Protein AF-A0A233HTR8-F1 (afdb_monomer_lite)

Secondary structure (DSSP, 8-state):
----PEEE-HHHHHS-HHHHHHHHHHHHHTT--GGGEEESS--HHHHHHHHHHH-TT----HHHHHHHTTS---HHHHHHHTTTS-HHHHHHHTTS-GGGHHHHTT-SS--HHHHHHHHHHHHHHHHHHHHTTT-HHHHHHHHHS--GGGTT--GGGGTTSHHHHHHHHHHHHHHHTT---

Radius of gyration: 15.77 Å; chains: 1; bounding box: 38×47×34 Å

Structure (mmCIF, N/CA/C/O backbone):
data_AF-A0A233HTR8-F1
#
_entry.id   AF-A0A233HTR8-F1
#
loop_
_atom_site.group_PDB
_atom_site.id
_atom_site.type_symbol
_atom_site.label_atom_id
_atom_site.label_alt_id
_atom_site.label_comp_id
_atom_site.label_asym_id
_atom_site.label_entity_id
_atom_site.label_seq_id
_atom_site.pdbx_PDB_ins_code
_atom_site.Cartn_x
_atom_site.Cartn_y
_atom_site.Cartn_z
_atom_site.occupancy
_atom_site.B_iso_or_equiv
_atom_site.auth_seq_id
_atom_site.auth_comp_id
_atom_site.auth_asym_id
_atom_site.auth_atom_id
_atom_site.pdbx_PDB_model_num
ATOM 1 N N . MET A 1 1 ? 0.086 32.248 5.299 1.00 43.88 1 MET A N 1
ATOM 2 C CA . MET A 1 1 ? -1.120 31.436 5.038 1.00 43.88 1 MET A CA 1
ATOM 3 C C . MET A 1 1 ? -1.317 30.537 6.241 1.00 43.88 1 MET A C 1
ATOM 5 O O . MET A 1 1 ? -0.347 29.919 6.650 1.00 43.88 1 MET A O 1
ATOM 9 N N . GLN A 1 2 ? -2.497 30.528 6.863 1.00 43.41 2 GLN A N 1
ATOM 10 C CA . GLN A 1 2 ? -2.814 29.500 7.858 1.00 43.41 2 GLN A CA 1
ATOM 11 C C . GLN A 1 2 ? -2.915 28.174 7.109 1.00 43.41 2 GLN A C 1
ATOM 13 O O . GLN A 1 2 ? -3.808 28.020 6.278 1.00 43.41 2 GLN A O 1
ATOM 18 N N . THR A 1 3 ? -1.978 27.259 7.344 1.00 56.94 3 THR A N 1
ATOM 19 C CA . THR A 1 3 ? -2.075 25.896 6.824 1.00 56.94 3 THR A CA 1
ATOM 20 C C . THR A 1 3 ? -3.271 25.243 7.506 1.00 56.94 3 THR A C 1
ATOM 22 O O . THR A 1 3 ? -3.271 25.018 8.716 1.00 56.94 3 THR A O 1
ATOM 25 N N . GLN A 1 4 ? -4.360 25.074 6.761 1.00 75.75 4 GLN A N 1
ATOM 26 C CA . GLN A 1 4 ? -5.592 24.503 7.285 1.00 75.75 4 GLN A CA 1
ATOM 27 C C . GLN A 1 4 ? -5.374 23.007 7.494 1.00 75.75 4 GLN A C 1
ATOM 29 O O . GLN A 1 4 ? -5.262 22.282 6.515 1.00 75.75 4 GLN A O 1
ATOM 34 N N . MET A 1 5 ? -5.333 22.540 8.743 1.00 81.50 5 MET A N 1
ATOM 35 C CA . MET A 1 5 ? -5.240 21.105 9.025 1.00 81.50 5 MET A CA 1
ATOM 36 C C . MET A 1 5 ? -6.427 20.362 8.395 1.00 81.50 5 MET A C 1
ATOM 38 O O . MET A 1 5 ? -7.586 20.751 8.587 1.00 81.50 5 MET A O 1
ATOM 42 N N . LEU A 1 6 ? -6.148 19.285 7.663 1.00 83.00 6 LEU A N 1
ATOM 43 C CA . LEU A 1 6 ? -7.160 18.427 7.065 1.00 83.00 6 LEU A CA 1
ATOM 44 C C . LEU A 1 6 ? -7.412 17.230 7.978 1.00 83.00 6 LEU A C 1
ATOM 46 O O . LEU A 1 6 ? -6.548 16.384 8.199 1.00 83.00 6 LEU A O 1
ATOM 50 N N . LYS A 1 7 ? -8.642 17.124 8.479 1.00 84.81 7 LYS A N 1
ATOM 51 C CA . LYS A 1 7 ? -9.074 15.927 9.199 1.00 84.81 7 LYS A CA 1
ATOM 52 C C . LYS A 1 7 ? -9.303 14.774 8.224 1.00 84.81 7 LYS A C 1
ATOM 54 O O . LYS A 1 7 ? -10.070 14.904 7.260 1.00 84.81 7 LYS A O 1
ATOM 59 N N . VAL A 1 8 ? -8.663 13.643 8.499 1.00 79.88 8 VAL A N 1
ATOM 60 C CA . VAL A 1 8 ? -8.820 12.398 7.752 1.00 79.88 8 VAL A CA 1
ATOM 61 C C . VAL A 1 8 ? -9.852 11.513 8.426 1.00 79.88 8 VAL A C 1
ATOM 63 O O . VAL A 1 8 ? -9.626 10.954 9.494 1.00 79.88 8 VAL A O 1
ATOM 66 N N . ASP A 1 9 ? -11.006 11.408 7.770 1.00 78.12 9 ASP A N 1
ATOM 67 C CA . ASP A 1 9 ? -12.161 10.641 8.227 1.00 78.12 9 ASP A CA 1
ATOM 68 C C . ASP A 1 9 ? -12.193 9.264 7.540 1.00 78.12 9 ASP A C 1
ATOM 70 O O . ASP A 1 9 ? -12.372 9.151 6.318 1.00 78.12 9 ASP A O 1
ATOM 74 N N . VAL A 1 10 ? -12.044 8.211 8.352 1.00 71.31 10 VAL A N 1
ATOM 75 C CA . VAL A 1 10 ? -12.082 6.799 7.936 1.00 71.31 10 VAL A CA 1
ATOM 76 C C . VAL A 1 10 ? -13.385 6.466 7.231 1.00 71.31 10 VAL A C 1
ATOM 78 O O . VAL A 1 10 ? -13.384 5.764 6.221 1.00 71.31 10 VAL A O 1
ATOM 81 N N . ASP A 1 11 ? -14.507 6.924 7.780 1.00 77.19 11 ASP A N 1
ATOM 82 C CA . ASP A 1 11 ? -15.832 6.537 7.324 1.00 77.19 11 ASP A CA 1
ATOM 83 C C . ASP A 1 11 ? -16.099 7.168 5.963 1.00 77.19 11 ASP A C 1
ATOM 85 O O . ASP A 1 11 ? -16.636 6.508 5.068 1.00 77.19 11 ASP A O 1
ATOM 89 N N . ARG A 1 12 ? -15.614 8.397 5.747 1.00 77.62 12 ARG A N 1
ATOM 90 C CA . ARG A 1 12 ? -15.612 9.034 4.426 1.00 77.62 12 ARG A CA 1
ATOM 91 C C . ARG A 1 12 ? -14.738 8.273 3.427 1.00 77.62 12 ARG A C 1
ATOM 93 O O . ARG A 1 12 ? -15.202 8.017 2.314 1.00 77.62 12 ARG A O 1
ATOM 100 N N . LEU A 1 13 ? -13.520 7.881 3.810 1.00 73.56 13 LEU A N 1
ATOM 101 C CA . LEU A 1 13 ? -12.619 7.078 2.969 1.00 73.56 13 LEU A CA 1
ATOM 102 C C . LEU A 1 13 ? -13.200 5.694 2.647 1.0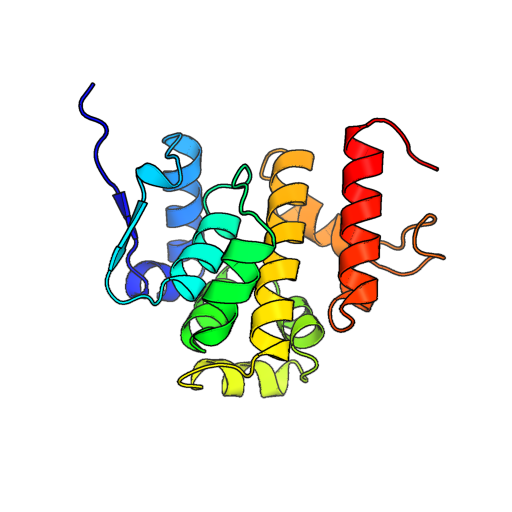0 73.56 13 LEU A C 1
ATOM 104 O O . LEU A 1 13 ? -13.043 5.201 1.534 1.00 73.56 13 LEU A O 1
ATOM 108 N N . CYS A 1 14 ? -13.910 5.072 3.586 1.00 72.94 14 CYS A N 1
ATOM 109 C CA . CYS A 1 14 ? -14.486 3.737 3.438 1.00 72.94 14 CYS A CA 1
ATOM 110 C C . CYS A 1 14 ? -15.848 3.722 2.733 1.00 72.94 14 CYS A C 1
ATOM 112 O O . CYS A 1 14 ? -16.307 2.641 2.351 1.00 72.94 14 CYS A O 1
ATOM 114 N N . LYS A 1 15 ? -16.514 4.878 2.587 1.00 81.38 15 LYS A N 1
ATOM 115 C CA . LYS A 1 15 ? -17.917 4.962 2.151 1.00 81.38 15 LYS A CA 1
ATOM 116 C C . LYS A 1 15 ? -18.153 4.353 0.772 1.00 81.38 15 LYS A C 1
ATOM 118 O O . LYS A 1 15 ? -19.126 3.628 0.583 1.00 81.38 15 LYS A O 1
ATOM 123 N N . SER A 1 16 ? -17.299 4.677 -0.196 1.00 83.25 16 SER A N 1
ATOM 124 C CA . SER A 1 16 ? -17.383 4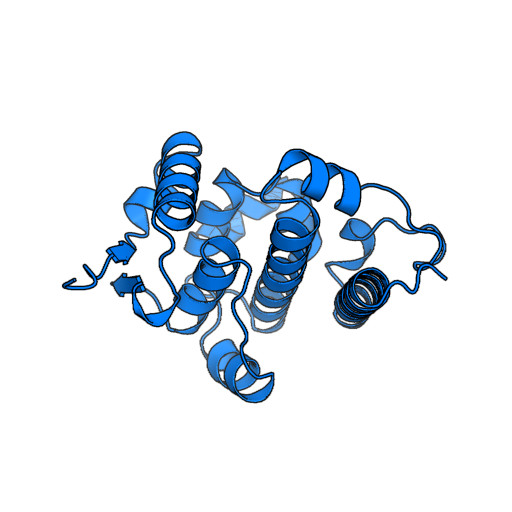.171 -1.570 1.00 83.25 16 SER A CA 1
ATOM 125 C C . SER A 1 16 ? -16.084 4.444 -2.340 1.00 83.25 16 SER A C 1
ATOM 127 O O . SER A 1 16 ? -15.374 5.381 -1.969 1.00 83.25 16 SER A O 1
ATOM 129 N N . PRO A 1 17 ? -15.820 3.735 -3.456 1.00 82.69 17 PRO A N 1
ATOM 130 C CA . PRO A 1 17 ? -14.716 4.049 -4.369 1.00 82.69 17 PRO A CA 1
ATOM 131 C C . PRO A 1 17 ? -14.652 5.518 -4.794 1.00 82.69 17 PRO A C 1
ATOM 133 O O . PRO A 1 17 ? -13.598 6.143 -4.716 1.00 82.69 17 PRO A O 1
ATOM 136 N N . ALA A 1 18 ? -15.794 6.112 -5.153 1.00 83.00 18 ALA A N 1
ATOM 137 C CA . ALA A 1 18 ? -15.859 7.523 -5.528 1.00 83.00 18 ALA A CA 1
ATOM 138 C C . ALA A 1 18 ? -15.455 8.453 -4.371 1.00 83.00 18 ALA A C 1
ATOM 140 O O . ALA A 1 18 ? -14.782 9.458 -4.585 1.00 83.00 18 ALA A O 1
ATOM 141 N N . SER A 1 19 ? -15.836 8.111 -3.135 1.00 82.62 19 SER A N 1
ATOM 142 C CA . SER A 1 19 ? -15.457 8.881 -1.946 1.00 82.62 19 SER A CA 1
ATOM 143 C C . SER A 1 19 ? -13.958 8.793 -1.660 1.00 82.62 19 SER A C 1
ATOM 145 O O . SER A 1 19 ? -13.352 9.821 -1.368 1.00 82.62 19 SER A O 1
ATOM 147 N N . SER A 1 20 ? -13.358 7.606 -1.791 1.00 80.38 20 SER A N 1
ATOM 148 C CA . SER A 1 20 ? -11.918 7.405 -1.590 1.00 80.38 20 SER A CA 1
ATOM 149 C C . SER A 1 20 ? -11.092 8.177 -2.623 1.00 80.38 20 SER A C 1
ATOM 151 O O . SER A 1 20 ? -10.174 8.907 -2.258 1.00 80.38 20 SER A O 1
ATOM 153 N N . LEU A 1 21 ? -11.459 8.081 -3.906 1.00 80.88 21 LEU A N 1
ATOM 154 C CA . LEU A 1 21 ? -10.762 8.770 -4.997 1.00 80.88 21 LEU A CA 1
ATOM 155 C C . LEU A 1 21 ? -10.884 10.295 -4.899 1.00 80.88 21 LEU A C 1
ATOM 157 O O . LEU A 1 21 ? -9.897 11.001 -5.079 1.00 80.88 21 LEU A O 1
ATOM 161 N N . ALA A 1 22 ? -12.071 10.814 -4.567 1.00 80.88 22 ALA A N 1
ATOM 162 C CA . ALA A 1 22 ? -12.258 12.249 -4.355 1.00 80.88 22 ALA A CA 1
ATOM 163 C C . ALA A 1 22 ? -11.409 12.774 -3.187 1.00 80.88 22 ALA A C 1
ATOM 165 O O . ALA A 1 22 ? -10.898 13.890 -3.252 1.00 80.88 22 ALA A O 1
ATOM 166 N N . TYR A 1 23 ? -11.244 11.969 -2.132 1.00 79.50 23 TYR A N 1
ATOM 167 C CA . TYR A 1 23 ? -10.400 12.318 -0.994 1.00 79.50 23 TYR A CA 1
ATOM 168 C C . TYR A 1 23 ? -8.914 12.349 -1.382 1.00 79.50 23 TYR A C 1
ATOM 170 O O . TYR A 1 23 ? -8.234 13.328 -1.094 1.00 79.50 23 TYR A O 1
ATOM 178 N N . LEU A 1 24 ? -8.430 11.329 -2.102 1.00 78.44 24 LEU A N 1
ATOM 179 C CA . LEU A 1 24 ? -7.061 11.303 -2.632 1.00 78.44 24 LEU A CA 1
ATOM 180 C C . LEU A 1 24 ? -6.771 12.510 -3.527 1.00 78.44 24 LEU A C 1
ATOM 182 O O . LEU A 1 24 ? -5.739 13.159 -3.378 1.00 78.44 24 LEU A O 1
ATOM 186 N N . LYS A 1 25 ? -7.706 12.832 -4.427 1.00 81.50 25 LYS A N 1
ATOM 187 C CA . LYS A 1 25 ? -7.594 13.980 -5.327 1.00 81.50 25 LYS A CA 1
ATOM 188 C C . LYS A 1 25 ? -7.489 15.295 -4.552 1.00 81.50 25 LYS A C 1
ATOM 190 O O . LYS A 1 25 ? -6.579 16.071 -4.813 1.00 81.50 25 LYS A O 1
ATOM 195 N N . LEU A 1 26 ? -8.367 15.503 -3.565 1.00 81.94 26 LEU A N 1
ATOM 196 C CA . LEU A 1 26 ? -8.332 16.685 -2.700 1.00 81.94 26 LEU A CA 1
ATOM 197 C C . LEU A 1 26 ? -6.971 16.841 -2.019 1.00 81.94 26 LEU A C 1
ATOM 199 O O . LEU A 1 26 ? -6.422 17.940 -2.008 1.00 81.94 26 LEU A O 1
ATOM 203 N N . VAL A 1 27 ? -6.438 15.753 -1.454 1.00 78.62 27 VAL A N 1
ATOM 204 C CA . VAL A 1 27 ? -5.167 15.801 -0.727 1.00 78.62 27 VAL A CA 1
ATOM 205 C C . VAL A 1 27 ? -4.014 16.201 -1.645 1.00 78.62 27 VAL A C 1
ATOM 207 O O . VAL A 1 27 ? -3.242 17.098 -1.310 1.00 78.62 27 VAL A O 1
ATOM 210 N N . ARG A 1 28 ? -3.946 15.589 -2.830 1.00 75.75 28 ARG A N 1
ATOM 211 C CA . ARG A 1 28 ? -2.862 15.802 -3.796 1.00 75.75 28 ARG A CA 1
ATOM 212 C C . ARG A 1 28 ? -2.908 17.174 -4.462 1.00 75.75 28 ARG A C 1
ATOM 214 O O . ARG A 1 28 ? -1.876 17.826 -4.574 1.00 75.75 28 ARG A O 1
ATOM 221 N N . GLU A 1 29 ? -4.091 17.647 -4.855 1.00 80.06 29 GLU A N 1
ATOM 222 C CA . GLU A 1 29 ? -4.252 18.976 -5.470 1.00 80.06 29 GLU A CA 1
ATOM 223 C C . GLU A 1 29 ? -3.961 20.115 -4.485 1.00 80.06 29 GLU A C 1
ATOM 225 O O . GLU A 1 29 ? -3.512 21.185 -4.890 1.00 80.06 29 GLU A O 1
ATOM 230 N N . SER A 1 30 ? -4.186 19.880 -3.189 1.00 78.00 30 SER A N 1
ATOM 231 C CA . SER A 1 30 ? -4.001 20.890 -2.140 1.00 78.00 30 SER A CA 1
ATOM 232 C C . SER A 1 30 ? -2.584 20.923 -1.554 1.00 78.00 30 SER A C 1
ATOM 234 O O . SER A 1 30 ? -2.339 21.712 -0.647 1.00 78.00 30 SER A O 1
ATOM 236 N N . GLN A 1 31 ? -1.662 20.084 -2.050 1.00 73.62 31 GLN A N 1
ATOM 237 C CA . GLN A 1 31 ? -0.267 19.988 -1.587 1.00 73.62 31 GLN A CA 1
ATOM 238 C C . GLN A 1 31 ? -0.111 19.800 -0.066 1.00 73.62 31 GLN A C 1
ATOM 240 O O . GLN A 1 31 ? 0.854 20.287 0.523 1.00 73.62 31 GLN A O 1
ATOM 245 N N . TYR A 1 32 ? -1.048 19.094 0.575 1.00 79.50 32 TYR A N 1
ATOM 246 C CA . TYR A 1 32 ? -0.925 18.766 1.995 1.00 79.50 32 TYR A CA 1
ATOM 247 C C . TYR A 1 32 ? 0.291 17.872 2.248 1.00 79.50 32 TYR A C 1
ATOM 249 O O . TYR A 1 32 ? 0.549 16.930 1.493 1.00 79.50 32 TYR A O 1
ATOM 257 N N . THR A 1 33 ? 1.005 18.139 3.338 1.00 81.19 33 THR A N 1
ATOM 258 C CA . THR A 1 33 ? 2.045 17.246 3.861 1.00 81.19 33 THR A CA 1
ATOM 259 C C . THR A 1 33 ? 1.475 16.339 4.952 1.00 81.19 33 THR A C 1
ATOM 261 O O . THR A 1 33 ? 0.349 16.517 5.415 1.00 81.19 33 THR A O 1
ATOM 264 N N . ASP A 1 34 ? 2.254 15.356 5.400 1.00 78.12 34 ASP A N 1
ATOM 265 C CA . ASP A 1 34 ? 1.881 14.470 6.507 1.00 78.12 34 ASP A CA 1
ATOM 266 C C . ASP A 1 34 ? 1.588 15.236 7.809 1.00 78.12 34 ASP A C 1
ATOM 268 O O . ASP A 1 34 ? 0.684 14.857 8.550 1.00 78.12 34 ASP A O 1
ATOM 272 N N . SER A 1 35 ? 2.276 16.359 8.052 1.00 82.44 35 SER A N 1
ATOM 273 C CA . SER A 1 35 ? 2.021 17.233 9.206 1.00 82.44 35 SER A CA 1
ATOM 274 C C . SER A 1 35 ? 0.674 17.959 9.160 1.00 82.44 35 SER A C 1
ATOM 276 O O . SER A 1 35 ? 0.203 18.437 10.192 1.00 82.44 35 SER A O 1
ATOM 278 N N . ASP A 1 36 ? 0.055 18.051 7.983 1.00 83.62 36 ASP A N 1
ATOM 279 C CA . ASP A 1 36 ? -1.228 18.728 7.805 1.00 83.62 36 ASP A CA 1
ATOM 280 C C . ASP A 1 36 ? -2.421 17.785 8.011 1.00 83.62 36 ASP A C 1
ATOM 282 O O . ASP A 1 36 ? -3.564 18.245 8.109 1.00 83.62 36 ASP A O 1
ATOM 286 N N . LEU A 1 37 ? -2.173 16.473 8.077 1.00 85.00 37 LEU A N 1
ATOM 287 C CA . LEU A 1 37 ? -3.197 15.439 8.168 1.00 85.00 37 LEU A CA 1
ATOM 288 C C . LEU A 1 37 ? -3.437 15.022 9.621 1.00 85.00 37 LEU A C 1
ATOM 290 O O . LEU A 1 37 ? -2.548 14.532 10.314 1.00 85.00 37 LEU A O 1
ATOM 294 N N . VAL A 1 38 ? -4.682 15.165 10.078 1.00 86.25 38 VAL A N 1
ATOM 295 C CA . VAL A 1 38 ? -5.105 14.742 11.420 1.00 86.25 38 VAL A CA 1
ATOM 296 C C . VAL A 1 38 ? -6.004 13.523 11.307 1.00 86.25 38 VAL A C 1
ATOM 298 O O . VAL A 1 38 ? -7.148 13.622 10.865 1.00 86.25 38 VAL A O 1
ATOM 301 N N . PHE A 1 39 ? -5.489 12.375 11.730 1.00 84.06 39 PHE A N 1
ATOM 302 C CA . PHE A 1 39 ? -6.199 11.101 11.722 1.00 84.06 39 PHE A CA 1
ATOM 303 C C . PHE A 1 39 ? -6.940 10.907 13.050 1.00 84.06 39 PHE A C 1
ATOM 305 O O . PHE A 1 39 ? -6.327 10.645 14.081 1.00 84.06 39 PHE A O 1
ATOM 312 N N . GLU A 1 40 ? -8.268 11.038 13.042 1.00 80.44 40 GLU A N 1
ATOM 313 C CA . GLU A 1 40 ? -9.101 10.796 14.228 1.00 80.44 40 GLU A CA 1
ATOM 314 C C . GLU A 1 40 ? -9.673 9.371 14.202 1.00 80.44 40 GLU A C 1
ATOM 316 O O . GLU A 1 40 ? -10.198 8.915 13.187 1.00 80.44 40 GLU A O 1
ATOM 321 N N . GLY A 1 41 ? -9.588 8.656 15.329 1.00 79.25 41 GLY A N 1
ATOM 322 C CA . GLY A 1 41 ? -10.118 7.289 15.451 1.00 79.25 41 GLY A CA 1
ATOM 323 C C . GLY A 1 41 ? -9.246 6.197 14.818 1.00 79.25 41 GLY A C 1
ATOM 324 O O . GLY A 1 41 ? -9.706 5.064 14.670 1.00 79.25 41 GLY A O 1
ATOM 325 N N . PHE A 1 42 ? -8.004 6.531 14.475 1.00 81.50 42 PHE A N 1
ATOM 326 C CA . PHE A 1 42 ? -6.996 5.621 13.945 1.00 81.50 42 PHE A CA 1
ATOM 327 C C . PHE A 1 42 ? -5.914 5.329 14.979 1.00 81.50 42 PHE A C 1
ATOM 329 O O . PHE A 1 42 ? -5.619 6.159 15.837 1.00 81.50 42 PHE A O 1
ATOM 336 N N . THR A 1 43 ? -5.311 4.149 14.872 1.00 90.06 43 THR A N 1
ATOM 337 C CA . THR A 1 43 ? -4.008 3.898 15.490 1.00 90.06 43 THR A CA 1
ATOM 338 C C . THR A 1 43 ? -2.907 4.591 14.680 1.00 90.06 43 THR A C 1
ATOM 340 O O . THR A 1 43 ? -3.110 4.953 13.518 1.00 90.06 43 THR A O 1
ATOM 343 N N . ASP A 1 44 ? -1.718 4.750 15.253 1.00 91.00 44 ASP A N 1
ATOM 344 C CA . ASP A 1 44 ? -0.611 5.405 14.544 1.00 91.00 44 ASP A CA 1
ATOM 345 C C . ASP A 1 44 ? -0.168 4.605 13.304 1.00 91.00 44 ASP A C 1
ATOM 347 O O . ASP A 1 44 ? 0.242 5.178 12.293 1.00 91.00 44 ASP A O 1
ATOM 351 N N . ILE A 1 45 ? -0.285 3.270 13.345 1.00 92.88 45 ILE A N 1
ATOM 352 C CA . ILE A 1 45 ? 0.024 2.405 12.197 1.00 92.88 45 ILE A CA 1
ATOM 353 C C . ILE A 1 45 ? -1.028 2.524 11.090 1.00 92.88 45 ILE A C 1
ATOM 355 O O . ILE A 1 45 ? -0.683 2.516 9.907 1.00 92.88 45 ILE A O 1
ATOM 359 N N . ASP A 1 46 ? -2.298 2.706 11.455 1.00 91.81 46 ASP A N 1
ATOM 360 C CA . ASP A 1 46 ? -3.362 2.980 10.490 1.00 91.81 46 ASP A CA 1
ATOM 361 C C . ASP A 1 46 ? -3.143 4.335 9.797 1.00 91.81 46 ASP A C 1
ATOM 363 O O . ASP A 1 46 ? -3.291 4.447 8.576 1.00 91.81 46 ASP A O 1
ATOM 367 N N . ALA A 1 47 ? -2.750 5.355 10.569 1.00 90.19 47 ALA A N 1
ATOM 368 C CA . ALA A 1 47 ? -2.406 6.674 10.048 1.00 90.19 47 ALA A CA 1
ATOM 369 C C . ALA A 1 47 ? -1.203 6.598 9.097 1.00 90.19 47 ALA A C 1
ATOM 371 O O . ALA A 1 47 ? -1.250 7.161 8.004 1.00 90.19 47 ALA A O 1
ATOM 372 N N . LEU A 1 48 ? -0.155 5.844 9.456 1.00 91.44 48 LEU A N 1
ATOM 373 C CA . LEU A 1 48 ? 0.988 5.592 8.574 1.00 91.44 48 LEU A CA 1
ATOM 374 C C . LEU A 1 48 ? 0.556 4.966 7.238 1.00 91.44 48 LEU A C 1
ATOM 376 O O . LEU A 1 48 ? 0.950 5.450 6.177 1.00 91.44 48 LEU A O 1
ATOM 380 N N . ALA A 1 49 ? -0.269 3.917 7.275 1.00 91.19 49 ALA A N 1
ATOM 381 C CA . ALA A 1 49 ? -0.752 3.254 6.065 1.00 91.19 49 ALA A CA 1
ATOM 382 C C . ALA A 1 49 ? -1.490 4.230 5.134 1.00 91.19 49 ALA A C 1
ATOM 384 O O . ALA A 1 49 ? -1.233 4.266 3.929 1.00 91.19 49 ALA A O 1
ATOM 385 N N . PHE A 1 50 ? -2.368 5.074 5.679 1.00 87.56 50 PHE A N 1
ATOM 386 C CA . PHE A 1 50 ? -3.034 6.089 4.869 1.00 87.56 50 PHE A CA 1
ATOM 387 C C . PHE A 1 50 ? -2.110 7.212 4.417 1.00 87.56 50 PHE A C 1
ATOM 389 O O . PHE A 1 50 ? -2.279 7.688 3.298 1.00 87.56 50 PHE A O 1
ATOM 396 N N . ASN A 1 51 ? -1.125 7.613 5.216 1.00 88.81 51 ASN A N 1
ATOM 397 C CA . ASN A 1 51 ? -0.152 8.614 4.795 1.00 88.81 51 ASN A CA 1
ATOM 398 C C . ASN A 1 51 ? 0.613 8.162 3.548 1.00 88.81 51 ASN A C 1
ATOM 400 O O . ASN A 1 51 ? 0.745 8.956 2.626 1.00 88.81 51 ASN A O 1
ATOM 404 N N . TYR A 1 52 ? 1.009 6.889 3.438 1.00 89.69 52 TYR A N 1
ATOM 405 C CA . TYR A 1 52 ? 1.596 6.370 2.192 1.00 89.69 52 TYR A CA 1
ATOM 406 C C . TYR A 1 52 ? 0.650 6.479 0.986 1.00 89.69 52 TYR A C 1
ATOM 408 O O . TYR A 1 52 ? 1.079 6.730 -0.136 1.00 89.69 52 TYR A O 1
ATOM 416 N N . MET A 1 53 ? -0.655 6.302 1.198 1.00 85.12 53 MET A N 1
ATOM 417 C CA . MET A 1 53 ? -1.655 6.416 0.132 1.00 85.12 53 MET A CA 1
ATOM 418 C C . MET A 1 53 ? -1.892 7.882 -0.283 1.00 85.12 53 MET A C 1
ATOM 420 O O . MET A 1 53 ? -2.084 8.177 -1.468 1.00 85.12 53 MET A O 1
ATOM 424 N N . LEU A 1 54 ? -1.907 8.785 0.699 1.00 83.88 54 LEU A N 1
ATOM 425 C CA . LEU A 1 54 ? -2.299 10.186 0.562 1.00 83.88 54 LEU A CA 1
ATOM 426 C C . LEU A 1 54 ? -1.136 11.099 0.162 1.00 83.88 54 LEU A C 1
ATOM 428 O O . LEU A 1 54 ? -1.339 12.007 -0.641 1.00 83.88 54 LEU A O 1
ATOM 432 N N . VAL A 1 55 ? 0.060 10.834 0.687 1.00 84.19 55 VAL A N 1
ATOM 433 C CA . VAL A 1 55 ? 1.273 11.644 0.528 1.00 84.19 55 VAL A CA 1
ATOM 434 C C . VAL A 1 55 ? 2.387 10.753 -0.040 1.00 84.19 55 VAL A C 1
ATOM 436 O O . VAL A 1 55 ? 3.181 10.190 0.717 1.00 84.19 55 VAL A O 1
ATOM 439 N N . PRO A 1 56 ? 2.484 10.620 -1.379 1.00 78.88 56 PRO A N 1
ATOM 440 C CA . PRO A 1 56 ? 3.425 9.701 -2.019 1.00 78.88 56 PRO A CA 1
ATOM 441 C C . PRO A 1 56 ? 4.920 9.957 -1.720 1.00 78.88 56 PRO A C 1
ATOM 443 O O . PRO A 1 56 ? 5.774 9.109 -1.980 1.00 78.88 56 PRO A O 1
ATOM 446 N N . THR A 1 57 ? 5.246 11.124 -1.158 1.00 77.44 57 THR A N 1
ATOM 447 C CA . THR A 1 57 ? 6.597 11.547 -0.758 1.00 77.44 57 THR A CA 1
ATOM 448 C C . THR A 1 57 ? 6.935 11.248 0.704 1.00 77.44 57 THR A C 1
ATOM 450 O O . THR A 1 57 ? 8.001 11.654 1.170 1.00 77.44 57 THR A O 1
ATOM 453 N N . LEU A 1 58 ? 6.057 10.566 1.448 1.00 83.19 58 LEU A N 1
ATOM 454 C CA . LEU A 1 58 ? 6.287 10.241 2.854 1.00 83.19 58 LEU A CA 1
ATOM 455 C C . LEU A 1 58 ? 7.596 9.455 3.037 1.00 83.19 58 LEU A C 1
ATOM 457 O O . LEU A 1 58 ? 7.909 8.523 2.290 1.00 83.19 58 LEU A O 1
ATOM 461 N N . ARG A 1 59 ? 8.364 9.819 4.067 1.00 84.50 59 ARG A N 1
ATOM 462 C CA . ARG A 1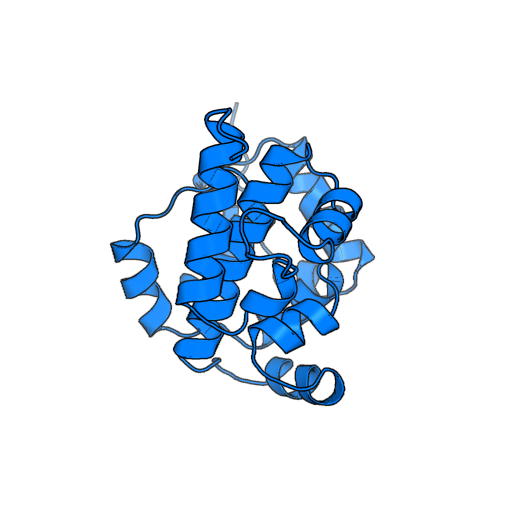 59 ? 9.573 9.103 4.484 1.00 84.50 59 ARG A CA 1
ATOM 463 C C . ARG A 1 59 ? 9.488 8.801 5.970 1.00 84.50 59 ARG A C 1
ATOM 465 O O . ARG A 1 59 ? 9.465 9.710 6.791 1.00 84.50 59 ARG A O 1
ATOM 472 N N . VAL A 1 60 ? 9.477 7.517 6.306 1.00 87.50 60 VAL A N 1
ATOM 473 C CA . VAL A 1 60 ? 9.474 7.034 7.690 1.00 87.50 60 VAL A CA 1
ATOM 474 C C . VAL A 1 60 ? 10.667 6.112 7.883 1.00 87.50 60 VAL A C 1
ATOM 476 O O . VAL A 1 60 ? 10.997 5.317 7.005 1.00 87.50 60 VAL A O 1
ATOM 479 N N . SER A 1 61 ? 11.358 6.249 9.015 1.00 90.19 61 SER A N 1
ATOM 480 C CA . SER A 1 61 ? 12.497 5.389 9.329 1.00 90.19 61 SER A CA 1
ATOM 481 C C . SER A 1 61 ? 12.032 3.960 9.606 1.00 90.19 61 SER A C 1
ATOM 483 O O . SER A 1 61 ? 10.981 3.745 10.211 1.00 90.19 61 SER A O 1
ATOM 485 N N . SER A 1 62 ? 12.850 2.969 9.247 1.00 89.12 62 SER A N 1
ATOM 486 C CA . SER A 1 62 ? 12.541 1.559 9.520 1.00 89.12 62 SER A CA 1
ATOM 487 C C . SER A 1 62 ? 12.315 1.284 11.011 1.00 89.12 62 SER A C 1
ATOM 489 O O . SER A 1 62 ? 11.480 0.453 11.356 1.00 89.12 62 SER A O 1
ATOM 491 N N . LEU A 1 63 ? 13.010 2.007 11.902 1.00 92.06 63 LEU A N 1
ATOM 492 C CA . LEU A 1 63 ? 12.807 1.902 13.349 1.00 92.06 63 LEU A CA 1
ATOM 493 C C . LEU A 1 63 ? 11.406 2.373 13.758 1.00 92.06 63 LEU A C 1
ATOM 495 O O . LEU A 1 63 ? 10.723 1.659 14.487 1.00 92.06 63 LEU A O 1
ATOM 499 N N . ASN A 1 64 ? 10.961 3.536 13.272 1.00 92.56 64 ASN A N 1
ATOM 500 C CA . ASN A 1 64 ? 9.618 4.031 13.576 1.00 92.56 64 ASN A CA 1
ATOM 501 C C . ASN A 1 64 ? 8.556 3.080 13.025 1.00 92.56 64 ASN A C 1
ATOM 503 O O . ASN A 1 64 ? 7.644 2.709 13.758 1.00 92.56 64 ASN A O 1
ATOM 507 N N . THR A 1 65 ? 8.711 2.609 11.785 1.00 91.75 65 THR A N 1
ATOM 508 C CA . THR A 1 65 ? 7.803 1.612 11.204 1.00 91.75 65 THR A CA 1
ATOM 509 C C . THR A 1 65 ? 7.731 0.350 12.069 1.00 91.75 65 THR A C 1
ATOM 511 O O . THR A 1 65 ? 6.637 -0.105 12.395 1.00 91.75 65 THR A O 1
ATOM 514 N N . ALA A 1 66 ? 8.873 -0.178 12.524 1.00 92.75 66 ALA A N 1
ATOM 515 C CA . ALA A 1 66 ? 8.922 -1.355 13.392 1.00 92.75 66 ALA A CA 1
ATOM 516 C C . ALA A 1 66 ? 8.221 -1.136 14.746 1.00 92.75 66 ALA A C 1
ATOM 518 O O . ALA A 1 66 ? 7.522 -2.029 15.227 1.00 92.75 66 ALA A O 1
ATOM 519 N N . LEU A 1 67 ? 8.369 0.049 15.352 1.00 94.56 67 LEU A N 1
ATOM 520 C CA . LEU A 1 67 ? 7.671 0.405 16.591 1.00 94.56 67 LEU A CA 1
ATOM 521 C C . LEU A 1 67 ? 6.152 0.472 16.382 1.00 94.56 67 LEU A C 1
ATOM 523 O O . LEU A 1 67 ? 5.399 -0.049 17.204 1.00 94.56 67 LEU A O 1
ATOM 527 N N . LEU A 1 68 ? 5.695 1.050 15.270 1.00 94.25 68 LEU A N 1
ATOM 528 C CA . LEU A 1 68 ? 4.270 1.163 14.953 1.00 94.25 68 LEU A CA 1
ATOM 529 C C . LEU A 1 68 ? 3.624 -0.188 14.618 1.00 94.25 68 LEU A C 1
ATOM 531 O O . LEU A 1 68 ? 2.496 -0.450 15.032 1.00 94.25 68 LEU A O 1
ATOM 535 N N . LEU A 1 69 ? 4.348 -1.095 13.954 1.00 93.50 69 LEU A N 1
ATOM 536 C CA . LEU A 1 69 ? 3.868 -2.447 13.632 1.00 93.50 69 LEU A CA 1
ATOM 537 C C . LEU A 1 69 ? 3.534 -3.301 14.867 1.00 93.50 69 LEU A C 1
ATOM 539 O O . LEU A 1 69 ? 2.860 -4.324 14.742 1.00 93.50 69 LEU A O 1
ATOM 543 N N . THR A 1 70 ? 3.943 -2.883 16.069 1.00 92.38 70 THR A N 1
ATOM 544 C CA . THR A 1 70 ? 3.506 -3.521 17.320 1.00 92.38 70 THR A CA 1
ATOM 545 C C . THR A 1 70 ? 2.003 -3.373 17.586 1.00 92.38 70 THR A C 1
ATOM 547 O O . THR A 1 70 ? 1.460 -4.198 18.319 1.00 92.38 70 THR A O 1
ATOM 550 N N . GLN A 1 71 ? 1.341 -2.381 16.975 1.00 92.19 71 GLN A N 1
ATOM 551 C CA . GLN A 1 71 ? -0.086 -2.083 17.149 1.00 92.19 71 GLN A CA 1
ATOM 552 C C . GLN A 1 71 ? -0.993 -2.946 16.247 1.00 92.19 71 GLN A C 1
ATOM 554 O O . GLN A 1 71 ? -2.132 -3.207 16.617 1.00 92.19 71 GLN A O 1
ATOM 559 N N . GLY A 1 72 ? -0.481 -3.423 15.102 1.00 94.44 72 GLY A N 1
ATOM 560 C CA . GLY A 1 72 ? -1.251 -4.152 14.083 1.00 94.44 72 GLY A CA 1
ATOM 561 C C . GLY A 1 72 ? -2.258 -3.269 13.327 1.00 94.44 72 GLY A C 1
ATOM 562 O O . GLY A 1 72 ? -2.907 -2.404 13.905 1.00 94.44 72 GLY A O 1
ATOM 563 N N . LEU A 1 73 ? -2.408 -3.469 12.014 1.00 95.06 73 LEU A N 1
ATOM 564 C CA . LEU A 1 73 ? -3.353 -2.683 11.207 1.00 95.06 73 LEU A CA 1
ATOM 565 C C . LEU A 1 73 ? -4.799 -3.088 11.474 1.00 95.06 73 LEU A C 1
ATOM 567 O O . LEU A 1 73 ? -5.123 -4.276 11.490 1.00 95.06 73 LEU A O 1
ATOM 571 N N . ASN A 1 74 ? -5.709 -2.124 11.568 1.00 93.94 74 ASN A N 1
ATOM 572 C CA . ASN A 1 74 ? -7.130 -2.424 11.667 1.00 93.94 74 ASN A CA 1
ATOM 573 C C . ASN A 1 74 ? -7.665 -3.021 10.350 1.00 93.94 74 ASN A C 1
ATOM 575 O O . ASN A 1 74 ? -7.381 -2.534 9.253 1.00 93.94 74 ASN A O 1
ATOM 579 N N . GLY A 1 75 ? -8.529 -4.037 10.427 1.00 93.19 75 GLY A N 1
ATOM 580 C CA . GLY A 1 75 ? -9.146 -4.639 9.242 1.00 93.19 75 GLY A CA 1
ATOM 581 C C . GLY A 1 75 ? -9.928 -3.644 8.373 1.00 93.19 75 GLY A C 1
ATOM 582 O O . GLY A 1 75 ? -9.971 -3.778 7.145 1.00 93.19 75 GLY A O 1
ATOM 583 N N . LYS A 1 76 ? -10.497 -2.592 8.978 1.00 89.44 76 LYS A N 1
ATOM 584 C CA . LYS A 1 76 ? -11.188 -1.510 8.258 1.00 89.44 76 LYS A CA 1
ATOM 585 C C . LYS A 1 76 ? -10.272 -0.785 7.267 1.00 89.44 76 LYS A C 1
ATOM 587 O O . LYS A 1 76 ? -10.770 -0.341 6.234 1.00 89.44 76 LYS A O 1
ATOM 592 N N . ILE A 1 77 ? -8.960 -0.730 7.518 1.00 90.44 77 ILE A N 1
ATOM 593 C CA . ILE A 1 77 ? -7.983 -0.169 6.575 1.00 90.44 77 ILE A CA 1
ATOM 594 C C . ILE A 1 77 ? -8.004 -0.955 5.275 1.00 90.44 77 ILE A C 1
ATOM 596 O O . ILE A 1 77 ? -8.149 -0.375 4.207 1.00 90.44 77 ILE A O 1
ATOM 600 N N . ILE A 1 78 ? -7.982 -2.285 5.345 1.00 93.31 78 ILE A N 1
ATOM 601 C CA . ILE A 1 78 ? -7.997 -3.135 4.147 1.00 93.31 78 ILE A CA 1
ATOM 602 C C . ILE A 1 78 ? -9.284 -2.929 3.342 1.00 93.31 78 ILE A C 1
ATOM 604 O O . ILE A 1 78 ? -9.262 -2.932 2.110 1.00 93.31 78 ILE A O 1
ATOM 608 N N . LYS A 1 79 ? -10.409 -2.682 4.025 1.00 91.19 79 LYS A N 1
ATOM 609 C CA . LYS A 1 79 ? -11.664 -2.310 3.363 1.00 91.19 79 LYS A CA 1
ATOM 610 C C . LYS A 1 79 ? -11.522 -0.984 2.612 1.00 91.19 79 LYS A C 1
ATOM 612 O O . LYS A 1 79 ? -11.908 -0.922 1.447 1.00 91.19 79 LYS A O 1
ATOM 617 N N . ALA A 1 80 ? -10.958 0.042 3.246 1.00 88.62 80 ALA A N 1
ATOM 618 C CA . ALA A 1 80 ? -10.716 1.335 2.610 1.00 88.62 80 ALA A CA 1
ATOM 619 C C . ALA A 1 80 ? -9.777 1.212 1.405 1.00 88.62 80 ALA A C 1
ATOM 621 O O . ALA A 1 80 ? -10.090 1.703 0.327 1.00 88.62 80 ALA A O 1
ATOM 622 N N . LEU A 1 81 ? -8.663 0.495 1.561 1.00 91.31 81 LEU A N 1
ATOM 623 C CA . LEU A 1 81 ? -7.698 0.261 0.491 1.00 91.31 81 LEU A CA 1
ATOM 624 C C . LEU A 1 81 ? -8.343 -0.459 -0.694 1.00 91.31 81 LEU A C 1
ATOM 626 O O . LEU A 1 81 ? -8.050 -0.125 -1.834 1.00 91.31 81 LEU A O 1
ATOM 630 N N . SER A 1 82 ? -9.280 -1.382 -0.452 1.00 92.75 82 SER A N 1
ATOM 631 C CA . SER A 1 82 ? -9.976 -2.118 -1.519 1.00 92.75 82 SER A CA 1
ATOM 632 C C . SER A 1 82 ? -10.888 -1.265 -2.408 1.00 92.75 82 SER A C 1
ATOM 634 O O . SER A 1 82 ? -11.367 -1.747 -3.436 1.00 92.75 82 SER A O 1
ATOM 636 N N . ASN A 1 83 ? -11.138 -0.011 -2.021 1.00 89.19 83 ASN A N 1
ATOM 637 C CA . ASN A 1 83 ? -11.834 0.966 -2.851 1.00 89.19 83 ASN A CA 1
ATOM 638 C C . ASN A 1 83 ? -10.911 1.623 -3.896 1.00 89.19 83 ASN A C 1
ATOM 640 O O . ASN A 1 83 ? -11.413 2.233 -4.837 1.00 89.19 83 ASN A O 1
ATOM 644 N N . ILE A 1 84 ? -9.588 1.525 -3.720 1.00 87.44 84 ILE A N 1
ATOM 645 C CA . ILE A 1 84 ? -8.565 2.196 -4.540 1.00 87.44 84 ILE A CA 1
ATOM 646 C C . ILE A 1 84 ? -7.677 1.158 -5.241 1.00 87.44 84 ILE A C 1
ATOM 648 O O . ILE A 1 84 ? -7.447 1.227 -6.448 1.00 87.44 84 ILE A O 1
ATOM 652 N N . ILE A 1 85 ? -7.203 0.175 -4.479 1.00 92.38 85 ILE A N 1
ATOM 653 C CA . ILE A 1 85 ? -6.303 -0.889 -4.917 1.00 92.38 85 ILE A CA 1
ATOM 654 C C . ILE A 1 85 ? -7.131 -2.124 -5.309 1.00 92.38 85 ILE A C 1
ATOM 656 O O . ILE A 1 85 ? -8.061 -2.496 -4.582 1.00 92.38 85 ILE A O 1
ATOM 660 N N . PRO A 1 86 ? -6.794 -2.804 -6.424 1.00 93.94 86 PRO A N 1
ATOM 661 C CA . PRO A 1 86 ? -7.454 -4.043 -6.818 1.00 93.94 86 PRO A CA 1
ATOM 662 C C . PRO A 1 86 ? -7.435 -5.107 -5.709 1.00 93.94 86 PRO A C 1
ATOM 664 O O . PRO A 1 86 ? -6.426 -5.345 -5.041 1.00 93.94 86 PRO A O 1
ATOM 667 N N . LYS A 1 87 ? -8.579 -5.767 -5.500 1.00 95.25 87 LYS A N 1
ATOM 668 C CA . LYS A 1 87 ? -8.768 -6.734 -4.403 1.00 95.25 87 LYS A CA 1
ATOM 669 C C . LYS A 1 87 ? -7.841 -7.940 -4.502 1.00 95.25 87 LYS A C 1
ATOM 671 O O . LYS A 1 87 ? -7.438 -8.478 -3.481 1.00 95.25 87 LYS A O 1
ATOM 676 N N . ASP A 1 88 ? -7.548 -8.393 -5.711 1.00 94.69 88 ASP A N 1
ATOM 677 C CA . ASP A 1 88 ? -6.599 -9.473 -5.979 1.00 94.69 88 ASP A CA 1
ATOM 678 C C . ASP A 1 88 ? -5.179 -9.120 -5.519 1.00 94.69 88 ASP A C 1
ATOM 680 O O . ASP A 1 88 ? -4.543 -9.960 -4.889 1.00 94.69 88 ASP A O 1
ATOM 684 N N . MET A 1 89 ? -4.720 -7.878 -5.723 1.00 96.38 89 MET A N 1
ATOM 685 C CA . MET A 1 89 ? -3.414 -7.424 -5.226 1.00 96.38 89 MET A CA 1
ATOM 686 C C . MET A 1 89 ? -3.369 -7.441 -3.697 1.00 96.38 89 MET A C 1
ATOM 688 O O . MET A 1 89 ? -2.464 -8.029 -3.118 1.00 96.38 89 MET A O 1
ATOM 692 N N . LEU A 1 90 ? -4.387 -6.878 -3.033 1.00 97.00 90 LEU A N 1
ATOM 693 C CA . LEU A 1 90 ? -4.474 -6.895 -1.566 1.00 97.00 90 LEU A CA 1
ATOM 694 C C . LEU A 1 90 ? -4.554 -8.319 -1.010 1.00 97.00 90 LEU A C 1
ATOM 696 O O . L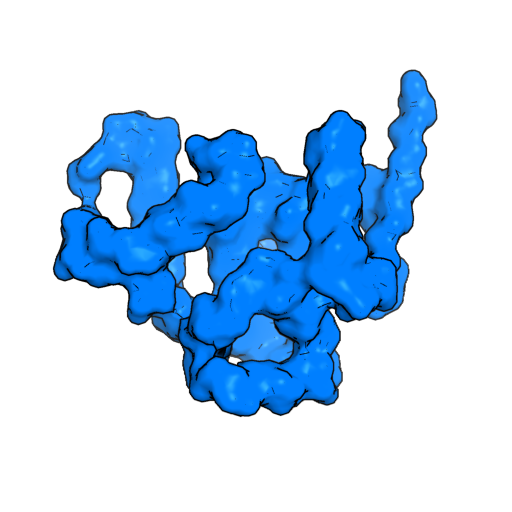EU A 1 90 ? -3.922 -8.628 -0.003 1.00 97.00 90 LEU A O 1
ATOM 700 N N . ALA A 1 91 ? -5.330 -9.190 -1.657 1.00 97.06 91 ALA A N 1
ATOM 701 C CA . ALA A 1 91 ? -5.437 -10.589 -1.268 1.00 97.06 91 ALA A CA 1
ATOM 702 C C . ALA A 1 91 ? -4.088 -11.304 -1.396 1.00 97.06 91 ALA A C 1
ATOM 704 O O . ALA A 1 91 ? -3.698 -12.027 -0.481 1.00 97.06 91 ALA A O 1
ATOM 705 N N . LYS A 1 92 ? -3.354 -11.039 -2.483 1.00 96.62 92 LYS A N 1
ATOM 706 C CA . LYS A 1 92 ? -2.023 -11.594 -2.713 1.00 96.62 92 LYS A CA 1
ATOM 707 C C . LYS A 1 92 ? -1.016 -11.117 -1.672 1.00 96.62 92 LYS A C 1
ATOM 709 O O . LYS A 1 92 ? -0.385 -11.955 -1.049 1.00 96.62 92 LYS A O 1
ATOM 714 N N . THR A 1 93 ? -0.951 -9.814 -1.397 1.00 97.75 93 THR A N 1
ATOM 715 C CA . THR A 1 93 ? -0.096 -9.243 -0.340 1.00 97.75 93 THR A CA 1
ATOM 716 C C . THR A 1 93 ? -0.385 -9.843 1.039 1.00 97.75 93 THR A C 1
ATOM 718 O O . THR A 1 93 ? 0.528 -10.065 1.825 1.00 97.75 93 THR A O 1
ATOM 721 N N . LEU A 1 94 ? -1.655 -10.124 1.341 1.00 97.25 94 LEU A N 1
ATOM 722 C CA . LEU A 1 94 ? -2.082 -10.712 2.617 1.00 97.25 94 LEU A CA 1
ATOM 723 C C . LEU A 1 94 ? -1.978 -12.243 2.668 1.00 97.25 94 LEU A C 1
ATOM 725 O O . LEU A 1 94 ? -2.354 -12.831 3.687 1.00 97.25 94 LEU A O 1
ATOM 729 N N . SER A 1 95 ? -1.532 -12.882 1.584 1.00 96.25 95 SER A N 1
ATOM 730 C CA . SER A 1 95 ? -1.484 -14.340 1.422 1.00 96.25 95 SER A CA 1
ATOM 731 C C . SER A 1 95 ? -2.834 -15.021 1.672 1.00 96.25 95 SER A C 1
ATOM 733 O O . SER A 1 95 ? -2.917 -16.091 2.278 1.00 96.25 95 SER A O 1
ATOM 735 N N . VAL A 1 96 ? -3.923 -14.398 1.215 1.00 96.44 96 VAL A N 1
ATOM 736 C CA . VAL A 1 96 ? -5.289 -14.932 1.308 1.00 96.44 96 VAL A CA 1
ATOM 737 C C . VAL A 1 96 ? -5.914 -15.072 -0.075 1.00 96.44 96 VAL A C 1
ATOM 739 O O . VAL A 1 96 ? -5.522 -14.415 -1.035 1.00 96.44 96 VAL A O 1
ATOM 742 N N . SER A 1 97 ? -6.946 -15.908 -0.194 1.00 94.88 97 SER A N 1
ATOM 743 C CA . SER A 1 97 ? -7.752 -15.918 -1.415 1.00 94.88 97 SER A CA 1
ATOM 744 C C . SER A 1 97 ? -8.566 -14.627 -1.539 1.00 94.88 97 SER A C 1
ATOM 746 O O . SER A 1 97 ? -8.990 -14.040 -0.539 1.00 94.88 97 SER A O 1
ATOM 748 N N . GLN A 1 98 ? -8.858 -14.213 -2.773 1.00 92.75 98 GLN A N 1
ATOM 749 C CA . GLN A 1 98 ? -9.688 -13.034 -3.035 1.00 92.75 98 GLN A CA 1
ATOM 750 C C . GLN A 1 98 ? -11.073 -13.144 -2.369 1.00 92.75 98 GLN A C 1
ATOM 752 O O . GLN A 1 98 ? -11.578 -12.168 -1.815 1.00 92.75 98 GLN A O 1
ATOM 757 N N . THR A 1 99 ? -11.649 -14.350 -2.336 1.00 93.19 99 THR A N 1
ATOM 758 C CA . THR A 1 99 ? -12.912 -14.654 -1.643 1.00 93.19 99 THR A CA 1
ATOM 759 C C . THR A 1 99 ? -12.821 -14.402 -0.134 1.00 93.19 99 THR A C 1
ATOM 761 O O . THR A 1 99 ? -13.768 -13.902 0.474 1.00 93.19 99 THR A O 1
ATOM 764 N 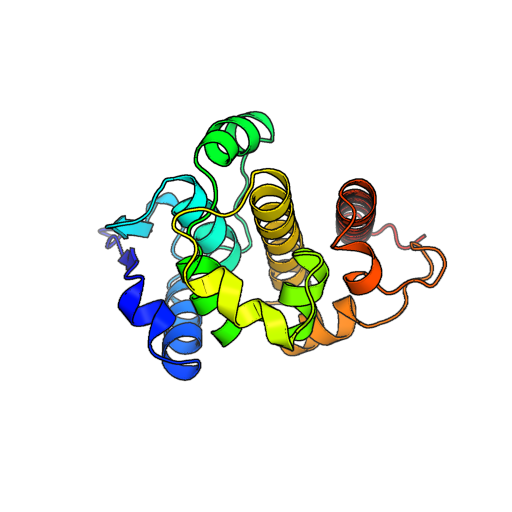N . ASN A 1 100 ? -11.662 -14.682 0.471 1.00 94.44 100 ASN A N 1
ATOM 765 C CA . ASN A 1 100 ? -11.425 -14.537 1.909 1.00 94.44 100 ASN A CA 1
ATOM 766 C C . ASN A 1 100 ? -10.924 -13.145 2.318 1.00 94.44 100 ASN A C 1
ATOM 768 O O . ASN A 1 100 ? -10.802 -12.876 3.516 1.00 94.44 100 ASN A O 1
ATOM 772 N N . LEU A 1 101 ? -10.678 -12.240 1.365 1.00 95.81 101 LEU A N 1
ATOM 773 C CA . LEU A 1 101 ? -10.251 -10.872 1.664 1.00 95.81 101 LEU A CA 1
ATOM 774 C C . LEU A 1 101 ? -11.263 -10.153 2.566 1.00 95.81 101 LEU A C 1
ATOM 776 O O . LEU A 1 101 ? -10.882 -9.463 3.508 1.00 95.81 101 LEU A O 1
ATOM 780 N N . SER A 1 102 ? -12.561 -10.367 2.332 1.00 95.06 102 SER A N 1
ATOM 781 C CA . SER A 1 102 ? -13.619 -9.719 3.116 1.00 95.06 102 SER A CA 1
ATOM 782 C C . SER A 1 102 ? -13.626 -10.110 4.600 1.00 95.06 102 SER A C 1
ATOM 784 O O . SER A 1 102 ? -14.071 -9.322 5.438 1.00 95.06 102 SER A O 1
ATOM 786 N N . ASN A 1 103 ? -13.065 -11.274 4.949 1.00 95.38 103 ASN A N 1
ATOM 787 C CA . ASN A 1 103 ? -12.892 -11.691 6.341 1.00 95.38 103 ASN A CA 1
ATOM 788 C C . ASN A 1 103 ? -11.860 -10.813 7.062 1.00 95.38 103 ASN A C 1
ATOM 790 O O . ASN A 1 103 ? -11.992 -10.571 8.261 1.00 95.38 103 ASN A O 1
ATOM 794 N N . GLN A 1 104 ? -10.871 -10.282 6.333 1.00 96.06 104 GLN A N 1
ATOM 795 C CA . GLN A 1 104 ? -9.860 -9.386 6.898 1.00 96.06 104 GLN A CA 1
ATOM 796 C C . GLN A 1 104 ? -10.477 -8.049 7.325 1.00 96.06 104 GLN A C 1
ATOM 798 O O . GLN A 1 104 ? -10.044 -7.475 8.315 1.00 96.06 104 GLN A O 1
ATOM 803 N N . TYR A 1 105 ? -11.550 -7.594 6.665 1.00 94.00 105 TYR A N 1
ATOM 804 C CA . TYR A 1 105 ? -12.185 -6.296 6.942 1.00 94.00 105 TYR A CA 1
ATOM 805 C C . TYR A 1 105 ? -12.753 -6.160 8.357 1.00 94.00 105 TYR A C 1
ATOM 807 O O . TYR A 1 105 ? -12.980 -5.049 8.831 1.00 94.00 105 TYR A O 1
ATOM 815 N N . ARG A 1 106 ? -13.048 -7.291 9.005 1.00 92.69 106 ARG A N 1
ATOM 816 C CA . ARG A 1 106 ? -13.687 -7.347 10.326 1.00 92.69 106 ARG A CA 1
ATOM 817 C C . ARG A 1 106 ? -12.698 -7.613 11.454 1.00 92.69 106 ARG A C 1
ATOM 819 O O . ARG A 1 106 ? -13.103 -7.606 12.614 1.00 92.69 106 ARG A O 1
ATOM 826 N N . LYS A 1 107 ? -11.429 -7.877 11.133 1.00 94.31 107 LYS A N 1
ATOM 827 C CA . LYS A 1 107 ? -10.396 -8.074 12.147 1.00 94.31 107 LYS A CA 1
ATOM 828 C C . LYS A 1 107 ? -10.206 -6.777 12.928 1.00 94.31 107 LYS A C 1
ATOM 830 O O . LYS A 1 107 ? -10.079 -5.708 12.333 1.00 94.31 107 LYS A O 1
ATOM 835 N N . LYS A 1 108 ? -10.182 -6.890 14.259 1.00 93.62 108 LYS A N 1
ATOM 836 C CA . LYS A 1 108 ? -9.821 -5.773 15.140 1.00 93.62 108 LYS A CA 1
ATOM 837 C C . LYS A 1 108 ? -8.419 -5.265 14.791 1.00 93.62 108 LYS A C 1
ATOM 839 O O . LYS A 1 108 ? -8.238 -4.066 14.638 1.00 93.62 108 LYS A O 1
ATOM 844 N N . GLU A 1 109 ? -7.499 -6.201 14.593 1.00 94.88 109 GLU A N 1
ATOM 845 C CA . GLU A 1 109 ? -6.134 -5.989 14.124 1.00 94.88 109 GLU A CA 1
ATOM 846 C C . GLU A 1 109 ? -5.713 -7.189 13.257 1.00 94.88 109 GLU A C 1
ATOM 848 O O . GLU A 1 109 ? -6.115 -8.332 13.509 1.00 94.88 109 GLU A O 1
ATOM 853 N N . LEU A 1 110 ? -4.970 -6.927 12.186 1.00 96.12 110 LEU A N 1
ATOM 854 C CA . LEU A 1 110 ? -4.255 -7.937 11.416 1.00 96.12 110 LEU A CA 1
ATOM 855 C C . LEU A 1 110 ? -3.077 -8.456 12.244 1.00 96.12 110 LEU A C 1
ATOM 857 O O . LEU A 1 110 ? -2.583 -7.769 13.138 1.00 96.12 110 LEU A O 1
ATOM 861 N N . ASP A 1 111 ? -2.591 -9.656 11.930 1.00 94.44 111 ASP A N 1
ATOM 862 C CA . ASP A 1 111 ? -1.343 -10.108 12.542 1.00 94.44 111 ASP A CA 1
ATOM 863 C C . ASP A 1 111 ? -0.157 -9.246 12.071 1.00 94.44 111 ASP A C 1
ATOM 865 O O . ASP A 1 111 ? -0.260 -8.449 11.130 1.00 94.44 111 ASP A O 1
ATOM 869 N N . LYS A 1 112 ? 0.979 -9.378 12.760 1.00 93.38 112 LYS A N 1
ATOM 870 C CA . LYS A 1 112 ? 2.164 -8.553 12.499 1.00 93.38 112 LYS A CA 1
ATOM 871 C C . LYS A 1 112 ? 2.682 -8.724 11.074 1.00 93.38 112 LYS A C 1
ATOM 873 O O . LYS A 1 112 ? 3.003 -7.728 10.438 1.00 93.38 112 LYS A O 1
ATOM 878 N N . THR A 1 113 ? 2.705 -9.954 10.567 1.00 94.69 113 THR A N 1
ATOM 879 C CA . THR A 1 113 ? 3.186 -10.262 9.216 1.00 94.69 113 THR A CA 1
ATOM 880 C C . THR A 1 113 ? 2.272 -9.651 8.156 1.00 94.69 113 THR A C 1
ATOM 882 O O . THR A 1 113 ? 2.750 -9.030 7.212 1.00 94.69 113 THR A O 1
ATOM 885 N N . GLN A 1 114 ? 0.954 -9.757 8.330 1.00 96.44 114 GLN A N 1
ATOM 886 C CA . GLN A 1 114 ? -0.031 -9.128 7.449 1.00 96.44 114 GLN A CA 1
ATOM 887 C C . GLN A 1 114 ? 0.027 -7.597 7.507 1.00 96.44 114 GLN A C 1
ATOM 889 O O . GLN A 1 114 ? -0.091 -6.935 6.476 1.00 96.44 114 GLN A O 1
ATOM 894 N N . SER A 1 115 ? 0.217 -7.033 8.701 1.00 96.88 115 SER A N 1
ATOM 895 C CA . SER A 1 115 ? 0.343 -5.586 8.892 1.00 96.88 115 SER A CA 1
ATOM 896 C C . SER A 1 115 ? 1.591 -5.046 8.197 1.00 96.88 115 SER A C 1
ATOM 898 O O . SER A 1 115 ? 1.502 -4.089 7.434 1.00 96.88 115 SER A O 1
ATOM 900 N N . GLU A 1 116 ? 2.733 -5.705 8.402 1.00 96.31 116 GLU A N 1
ATOM 901 C CA . GLU A 1 116 ? 4.004 -5.392 7.745 1.00 96.31 116 GLU A CA 1
ATOM 902 C C . GLU A 1 116 ? 3.877 -5.481 6.224 1.00 96.31 116 GLU A C 1
ATOM 904 O O . GLU A 1 116 ? 4.228 -4.535 5.521 1.00 96.31 116 GLU A O 1
ATOM 909 N N . ALA A 1 117 ? 3.286 -6.566 5.713 1.00 97.31 117 ALA A N 1
ATOM 910 C CA . ALA A 1 117 ? 3.105 -6.760 4.280 1.00 97.31 117 ALA A CA 1
ATOM 911 C C . ALA A 1 117 ? 2.294 -5.640 3.623 1.00 97.31 117 ALA A C 1
ATOM 913 O O . ALA A 1 117 ? 2.661 -5.160 2.551 1.00 97.31 117 ALA A O 1
ATOM 914 N N . ILE A 1 118 ? 1.216 -5.189 4.270 1.00 97.44 118 ILE A N 1
ATOM 915 C CA . ILE A 1 118 ? 0.406 -4.080 3.761 1.00 97.44 118 ILE A CA 1
ATOM 916 C C . ILE A 1 118 ? 1.160 -2.757 3.830 1.00 97.44 118 ILE A C 1
ATOM 918 O O . ILE A 1 118 ? 1.130 -2.014 2.855 1.00 97.44 118 ILE A O 1
ATOM 922 N N . VAL A 1 119 ? 1.845 -2.453 4.933 1.00 96.19 119 VAL A N 1
ATOM 923 C CA . VAL A 1 119 ? 2.597 -1.194 5.061 1.00 96.19 119 VAL A CA 1
ATOM 924 C C . VAL A 1 119 ? 3.698 -1.105 4.007 1.00 96.19 119 VAL A C 1
ATOM 926 O O . VAL A 1 119 ? 3.804 -0.094 3.318 1.00 96.19 119 VAL A O 1
ATOM 929 N N . GLU A 1 120 ? 4.470 -2.173 3.816 1.00 95.94 120 GLU A N 1
ATOM 930 C CA . GLU A 1 120 ? 5.524 -2.211 2.799 1.00 95.94 120 GLU A CA 1
ATOM 931 C C . GLU A 1 120 ? 4.956 -2.177 1.375 1.00 95.94 120 GLU A C 1
ATOM 933 O O . GLU A 1 120 ? 5.501 -1.498 0.506 1.00 95.94 120 GLU A O 1
ATOM 938 N N . PHE A 1 121 ? 3.828 -2.849 1.125 1.00 97.12 121 PHE A N 1
ATOM 939 C CA . PHE A 1 121 ? 3.125 -2.738 -0.153 1.00 97.12 121 PHE A CA 1
ATOM 940 C C . PHE A 1 121 ? 2.655 -1.304 -0.428 1.00 97.12 121 PHE A C 1
ATOM 942 O O . PHE A 1 121 ? 2.784 -0.823 -1.551 1.00 97.12 121 PHE A O 1
ATOM 949 N N . LEU A 1 122 ? 2.130 -0.603 0.579 1.00 95.81 122 LEU A N 1
ATOM 950 C CA . LEU A 1 122 ? 1.709 0.790 0.438 1.00 95.81 122 LEU A CA 1
ATOM 951 C C . LEU A 1 122 ? 2.897 1.724 0.225 1.00 95.81 122 LEU A C 1
ATOM 953 O O . LEU A 1 122 ? 2.774 2.675 -0.542 1.00 95.81 122 LEU A O 1
ATOM 957 N N . HIS A 1 123 ? 4.053 1.430 0.822 1.00 95.00 123 HIS A N 1
ATOM 958 C CA . HIS A 1 123 ? 5.289 2.139 0.505 1.00 95.00 123 HIS A CA 1
ATOM 959 C C . HIS A 1 123 ? 5.689 1.926 -0.963 1.00 95.00 123 HIS A C 1
ATOM 961 O O . HIS A 1 123 ? 5.914 2.899 -1.674 1.00 95.00 123 HIS A O 1
ATOM 967 N N . ILE A 1 124 ? 5.674 0.688 -1.467 1.00 96.44 124 ILE A N 1
ATOM 968 C CA . ILE A 1 124 ? 5.917 0.400 -2.894 1.00 96.44 124 ILE A CA 1
ATOM 969 C C . ILE A 1 124 ? 4.932 1.165 -3.781 1.00 96.44 124 ILE A C 1
ATOM 971 O O . ILE A 1 124 ? 5.340 1.836 -4.727 1.00 96.44 124 ILE A O 1
ATOM 975 N N . TRP A 1 125 ? 3.639 1.088 -3.464 1.00 95.75 125 TRP A N 1
ATOM 976 C CA . TRP A 1 125 ? 2.592 1.800 -4.188 1.00 95.75 125 TRP A CA 1
ATOM 977 C C . TRP A 1 125 ? 2.872 3.304 -4.220 1.00 95.75 125 TRP A C 1
ATOM 979 O O . TRP A 1 125 ? 2.853 3.905 -5.288 1.00 95.75 125 TRP A O 1
ATOM 989 N N . SER A 1 126 ? 3.190 3.895 -3.067 1.00 93.25 126 SER A N 1
ATOM 990 C CA . SER A 1 126 ? 3.562 5.302 -2.900 1.00 93.25 126 SER A CA 1
ATOM 991 C C . SER A 1 126 ? 4.716 5.701 -3.822 1.00 93.25 126 SER A C 1
ATOM 993 O O . SER A 1 126 ? 4.599 6.671 -4.567 1.00 93.25 126 SER A O 1
ATOM 995 N N . GLU A 1 127 ? 5.810 4.935 -3.838 1.00 94.44 127 GLU A N 1
ATOM 996 C CA . GLU A 1 127 ? 6.958 5.235 -4.703 1.00 94.44 127 GLU A CA 1
ATOM 997 C C . GLU A 1 127 ? 6.604 5.153 -6.196 1.00 94.44 127 GLU A C 1
ATOM 999 O O . GLU A 1 127 ? 7.093 5.955 -6.993 1.00 94.44 127 GLU A O 1
ATOM 1004 N N . LEU A 1 128 ? 5.731 4.220 -6.585 1.00 95.44 128 LEU A N 1
ATOM 1005 C CA . LEU A 1 128 ? 5.259 4.113 -7.966 1.00 95.44 128 LEU A CA 1
ATOM 1006 C C . LEU A 1 128 ? 4.308 5.254 -8.343 1.00 95.44 128 LEU A C 1
ATOM 1008 O O . LEU A 1 128 ? 4.386 5.743 -9.466 1.00 95.44 128 LEU A O 1
ATOM 1012 N N . MET A 1 129 ? 3.456 5.723 -7.424 1.00 92.50 129 MET A N 1
ATOM 1013 C CA . MET A 1 129 ? 2.623 6.908 -7.665 1.00 92.50 129 MET A CA 1
ATOM 1014 C C . MET A 1 129 ? 3.495 8.135 -7.953 1.00 92.50 129 MET A C 1
ATOM 1016 O O . MET A 1 129 ? 3.194 8.877 -8.882 1.00 92.50 129 MET A O 1
ATOM 1020 N N . VAL A 1 130 ? 4.611 8.314 -7.231 1.00 91.00 130 VAL A N 1
ATOM 1021 C CA . VAL A 1 130 ? 5.588 9.372 -7.548 1.00 91.00 130 VAL A CA 1
ATOM 1022 C C . VAL A 1 130 ? 6.194 9.156 -8.936 1.00 91.00 130 VAL A C 1
ATOM 1024 O O . VAL A 1 130 ? 6.223 10.083 -9.743 1.00 91.00 130 VAL A O 1
ATOM 1027 N N . LEU A 1 131 ? 6.658 7.937 -9.229 1.00 93.38 131 LEU A N 1
ATOM 1028 C CA . LEU A 1 131 ? 7.320 7.609 -10.495 1.00 93.38 131 LEU A CA 1
ATOM 1029 C C . LEU A 1 131 ? 6.416 7.833 -11.719 1.00 93.38 131 LEU A C 1
ATOM 1031 O O . LEU A 1 131 ? 6.901 8.255 -12.767 1.00 93.38 131 LEU A O 1
ATOM 1035 N N . PHE A 1 132 ? 5.116 7.565 -11.585 1.00 93.69 132 PHE A N 1
ATOM 1036 C CA . PHE A 1 132 ? 4.130 7.670 -12.663 1.00 93.69 132 PHE A CA 1
ATOM 1037 C C . PHE A 1 132 ? 3.248 8.922 -12.586 1.00 93.69 132 PHE A C 1
ATOM 1039 O O . PHE A 1 132 ? 2.223 8.980 -13.259 1.00 93.69 132 PHE A O 1
ATOM 1046 N N . GLY A 1 133 ? 3.624 9.930 -11.791 1.00 89.62 133 GLY A N 1
ATOM 1047 C CA . GLY A 1 133 ? 2.904 11.207 -11.748 1.00 89.62 133 GLY A CA 1
ATOM 1048 C C . GLY A 1 133 ? 1.438 11.067 -11.329 1.00 89.62 133 GLY A C 1
ATOM 1049 O O . GLY A 1 133 ? 0.554 11.642 -11.956 1.00 89.62 133 GLY A O 1
ATOM 1050 N N . ASP A 1 134 ? 1.189 10.277 -10.287 1.00 86.75 134 ASP A N 1
ATOM 1051 C CA . ASP A 1 134 ? -0.126 9.971 -9.722 1.00 86.75 134 ASP A CA 1
ATOM 1052 C C . ASP A 1 134 ? -1.095 9.176 -10.624 1.00 86.75 134 ASP A C 1
ATOM 1054 O O . ASP A 1 134 ? -2.283 9.051 -10.297 1.00 86.75 134 ASP A O 1
ATOM 1058 N N . ASP A 1 135 ? -0.605 8.552 -11.701 1.00 89.50 135 ASP A N 1
ATOM 1059 C CA . ASP A 1 135 ? -1.413 7.677 -12.555 1.00 89.50 135 ASP A CA 1
ATOM 1060 C C . ASP A 1 135 ? -1.566 6.266 -11.959 1.00 89.50 135 ASP A C 1
ATOM 1062 O O . ASP A 1 135 ? -0.669 5.422 -11.988 1.00 89.50 135 ASP A O 1
ATOM 1066 N N . THR A 1 136 ? -2.758 5.995 -11.430 1.00 89.69 136 THR A N 1
ATOM 1067 C CA . THR A 1 136 ? -3.085 4.711 -10.799 1.00 89.69 136 THR A CA 1
ATOM 1068 C C . THR A 1 136 ? -3.136 3.544 -11.791 1.00 89.69 136 THR A C 1
ATOM 1070 O O . THR A 1 136 ? -2.844 2.412 -11.403 1.00 89.69 136 THR A O 1
ATOM 1073 N N . GLU A 1 137 ? -3.504 3.774 -13.053 1.00 92.25 137 GLU A N 1
ATOM 1074 C CA . GLU A 1 137 ? -3.563 2.698 -14.048 1.00 92.25 137 GLU A CA 1
ATOM 1075 C C . GLU A 1 137 ? -2.156 2.279 -14.475 1.00 92.25 137 GLU A C 1
ATOM 1077 O O . GLU A 1 137 ? -1.878 1.080 -14.529 1.00 92.25 137 GLU A O 1
ATOM 1082 N N . LEU A 1 138 ? -1.233 3.235 -14.634 1.00 95.62 138 LEU A N 1
ATOM 1083 C CA . LEU A 1 138 ? 0.181 2.926 -14.878 1.00 95.62 138 LEU A CA 1
ATOM 1084 C C . LEU A 1 138 ? 0.823 2.177 -13.703 1.00 95.62 138 LEU A C 1
ATOM 1086 O O . LEU A 1 138 ? 1.574 1.225 -13.924 1.00 95.62 138 LEU A O 1
ATOM 1090 N N . VAL A 1 139 ? 0.494 2.532 -12.453 1.00 95.69 139 VAL A N 1
ATOM 1091 C CA . VAL A 1 139 ? 0.955 1.771 -11.276 1.00 95.69 139 VAL A CA 1
ATOM 1092 C C . VAL A 1 139 ? 0.460 0.326 -11.322 1.00 95.69 139 VAL A C 1
ATOM 1094 O O . VAL A 1 139 ? 1.247 -0.604 -11.124 1.00 95.69 139 VAL A O 1
ATOM 1097 N N . LYS A 1 140 ? -0.829 0.114 -11.614 1.00 95.94 140 LYS A N 1
ATOM 1098 C CA . LYS A 1 140 ? -1.405 -1.235 -11.724 1.00 95.94 140 LYS A CA 1
ATOM 1099 C C . LYS A 1 140 ? -0.737 -2.037 -12.836 1.00 95.94 140 LYS A C 1
ATOM 1101 O O . LYS A 1 140 ? -0.329 -3.172 -12.592 1.00 95.94 140 LYS A O 1
ATOM 1106 N N . GLU A 1 141 ? -0.594 -1.451 -14.024 1.00 97.31 141 GLU A N 1
ATOM 1107 C CA . GLU A 1 141 ? 0.068 -2.079 -15.170 1.00 97.31 141 GLU A CA 1
ATOM 1108 C C . GLU A 1 141 ? 1.517 -2.455 -14.833 1.00 97.31 141 GLU A C 1
ATOM 1110 O O . GLU A 1 141 ? 1.968 -3.577 -15.094 1.00 97.31 141 GLU A O 1
ATOM 1115 N N . TRP A 1 142 ? 2.244 -1.554 -14.171 1.00 97.69 142 TRP A N 1
ATOM 1116 C CA . TRP A 1 142 ? 3.616 -1.811 -13.768 1.00 97.69 142 TRP A CA 1
ATOM 1117 C C . TRP A 1 142 ? 3.715 -2.968 -12.769 1.00 97.69 142 TRP A C 1
ATOM 1119 O O . TRP A 1 142 ? 4.598 -3.814 -12.923 1.00 97.69 142 TRP A O 1
ATOM 1129 N N . LEU A 1 143 ? 2.808 -3.061 -11.793 1.00 98.06 143 LEU A N 1
ATOM 1130 C CA . LEU A 1 143 ? 2.817 -4.121 -10.778 1.00 98.06 143 LEU A CA 1
ATOM 1131 C C . LEU A 1 143 ? 2.504 -5.516 -11.339 1.00 98.06 143 LEU A C 1
ATOM 1133 O O . LEU A 1 143 ? 3.015 -6.502 -10.804 1.00 98.06 143 LEU A O 1
ATOM 1137 N N . VAL A 1 144 ? 1.697 -5.619 -12.400 1.00 97.50 144 VAL A N 1
ATOM 1138 C CA . VAL A 1 144 ? 1.352 -6.912 -13.031 1.00 97.50 144 VAL A CA 1
ATOM 1139 C C . VAL A 1 144 ? 2.293 -7.296 -14.175 1.00 97.50 144 VAL A C 1
ATOM 1141 O O . VAL A 1 144 ? 2.381 -8.465 -14.549 1.00 97.50 144 VAL A O 1
ATOM 1144 N N . GLY A 1 145 ? 3.018 -6.332 -14.742 1.00 97.69 145 GLY A N 1
ATOM 1145 C CA . GLY A 1 145 ? 3.963 -6.591 -15.821 1.00 97.69 145 GLY A CA 1
ATOM 1146 C C . GLY A 1 145 ? 5.228 -7.292 -15.326 1.00 97.69 145 GLY A C 1
ATOM 1147 O O . GLY A 1 145 ? 5.877 -6.826 -14.388 1.00 97.69 145 GLY A O 1
ATOM 1148 N N . LYS A 1 146 ? 5.645 -8.357 -16.013 1.00 97.88 146 LYS A N 1
ATOM 1149 C CA . LYS A 1 146 ? 6.911 -9.058 -15.747 1.00 97.88 146 LYS A CA 1
ATOM 1150 C C . LYS A 1 146 ? 8.110 -8.115 -15.848 1.00 97.88 146 LYS A C 1
ATOM 1152 O O . LYS A 1 146 ? 8.188 -7.304 -16.771 1.00 97.88 146 LYS A O 1
ATOM 1157 N N . LYS A 1 147 ? 9.067 -8.243 -14.928 1.00 96.56 147 LYS A N 1
ATOM 1158 C CA . LYS A 1 147 ? 10.270 -7.403 -14.882 1.00 96.56 147 LYS A CA 1
ATOM 1159 C C . LYS A 1 147 ? 11.519 -8.256 -15.032 1.00 96.56 147 LYS A C 1
ATOM 1161 O O . LYS A 1 147 ? 11.730 -9.204 -14.281 1.00 96.56 147 LYS A O 1
ATOM 1166 N N . ARG A 1 148 ? 12.378 -7.900 -15.990 1.00 94.56 148 ARG A N 1
ATOM 1167 C CA . ARG A 1 148 ? 13.660 -8.587 -16.200 1.00 94.56 148 ARG A CA 1
ATOM 1168 C C . ARG A 1 148 ? 14.558 -8.554 -14.949 1.00 94.56 148 ARG A C 1
ATOM 1170 O O . ARG A 1 148 ? 15.044 -9.629 -14.604 1.00 94.56 148 ARG A O 1
ATOM 1177 N N . PRO A 1 149 ? 14.700 -7.423 -14.222 1.00 93.31 149 PRO A N 1
ATOM 1178 C CA . PRO A 1 149 ? 15.475 -7.391 -12.974 1.00 93.31 149 PRO A CA 1
ATOM 1179 C C . PRO A 1 149 ? 14.917 -8.296 -11.865 1.00 93.31 149 PRO A C 1
ATOM 1181 O O . PRO A 1 149 ? 15.652 -8.715 -10.981 1.00 93.31 149 PRO A O 1
ATOM 1184 N N . LEU A 1 150 ? 13.632 -8.663 -11.937 1.00 95.94 150 LEU A N 1
ATOM 1185 C CA . LEU A 1 150 ? 12.973 -9.583 -11.003 1.00 95.94 150 LEU A CA 1
ATOM 1186 C C . LEU A 1 150 ? 12.883 -11.006 -11.574 1.00 95.94 150 LEU A C 1
ATOM 1188 O O . LEU A 1 150 ? 11.900 -11.710 -11.360 1.00 95.94 150 LEU A O 1
ATOM 1192 N N . CYS A 1 151 ? 13.876 -11.425 -12.363 1.00 94.50 151 CYS A N 1
ATOM 1193 C CA . CYS A 1 151 ? 13.928 -12.752 -12.990 1.00 94.50 151 CYS A CA 1
ATOM 1194 C C . CYS A 1 151 ? 12.689 -13.093 -13.847 1.00 94.50 151 CYS A C 1
ATOM 1196 O O . CYS A 1 151 ? 12.302 -14.253 -13.969 1.00 94.50 151 CYS A O 1
ATOM 1198 N N . GLY A 1 152 ? 12.046 -12.084 -14.444 1.00 96.69 152 GLY A N 1
ATOM 1199 C CA . GLY A 1 152 ? 10.837 -12.261 -15.250 1.00 96.69 152 GLY A CA 1
ATOM 1200 C C . GLY A 1 152 ? 9.547 -12.434 -14.441 1.00 96.69 152 GLY A C 1
ATOM 1201 O O . GLY A 1 152 ? 8.507 -12.705 -15.042 1.00 96.69 152 GLY A O 1
ATOM 1202 N N . MET A 1 153 ? 9.588 -12.255 -13.119 1.00 97.69 153 MET A N 1
ATOM 1203 C CA . MET A 1 153 ? 8.405 -12.220 -12.254 1.00 97.69 153 MET A CA 1
ATOM 1204 C C . MET A 1 153 ? 7.709 -10.859 -12.339 1.00 97.69 153 MET A C 1
ATOM 1206 O O . MET A 1 153 ? 8.349 -9.835 -12.608 1.00 97.69 153 MET A O 1
ATOM 1210 N N . ALA A 1 154 ? 6.394 -10.832 -12.121 1.00 97.88 154 ALA A N 1
ATOM 1211 C CA . ALA A 1 154 ? 5.690 -9.578 -11.887 1.00 97.88 154 ALA A CA 1
ATOM 1212 C C . ALA A 1 154 ? 5.891 -9.141 -10.423 1.00 97.88 154 ALA A C 1
ATOM 1214 O O . ALA A 1 154 ? 5.883 -9.998 -9.539 1.00 97.88 154 ALA A O 1
ATOM 1215 N N . PRO A 1 155 ? 6.031 -7.836 -10.129 1.00 98.06 155 PRO A N 1
ATOM 1216 C CA . PRO A 1 155 ? 6.142 -7.342 -8.758 1.00 98.06 155 PRO A CA 1
ATOM 1217 C C . PRO A 1 155 ? 5.029 -7.860 -7.842 1.00 98.06 155 PRO A C 1
ATOM 1219 O O . PRO A 1 155 ? 5.311 -8.308 -6.736 1.00 98.06 155 PRO A O 1
ATOM 1222 N N . VAL A 1 156 ? 3.777 -7.879 -8.314 1.00 97.25 156 VAL A N 1
ATOM 1223 C CA . VAL A 1 156 ? 2.628 -8.378 -7.539 1.00 97.25 156 VAL A CA 1
ATOM 1224 C C . VAL A 1 156 ? 2.795 -9.837 -7.091 1.00 97.25 156 VAL A C 1
ATOM 1226 O O . VAL A 1 156 ? 2.268 -10.230 -6.053 1.00 97.25 156 VAL A O 1
ATOM 1229 N N . ASP A 1 157 ? 3.560 -10.641 -7.836 1.00 97.00 157 ASP A N 1
ATOM 1230 C CA . ASP A 1 157 ? 3.823 -12.045 -7.517 1.00 97.00 157 ASP A CA 1
ATOM 1231 C C . ASP A 1 157 ? 4.786 -12.238 -6.343 1.00 97.00 157 ASP A C 1
ATOM 1233 O O . ASP A 1 157 ? 4.946 -13.361 -5.880 1.00 97.00 157 ASP A O 1
ATOM 1237 N N . LEU A 1 158 ? 5.415 -11.158 -5.879 1.00 97.56 158 LEU A N 1
ATOM 1238 C CA . LEU A 1 158 ? 6.420 -11.157 -4.819 1.00 97.56 158 LEU A CA 1
ATOM 1239 C C . LEU A 1 158 ? 5.921 -10.484 -3.530 1.00 97.56 158 LEU A C 1
ATOM 1241 O O . LEU A 1 158 ? 6.683 -10.360 -2.573 1.00 97.56 158 LEU A O 1
ATOM 1245 N N . MET A 1 159 ? 4.674 -10.000 -3.508 1.00 96.94 159 MET A N 1
ATOM 1246 C CA . MET A 1 159 ? 4.163 -9.137 -2.434 1.00 96.94 159 MET A CA 1
ATOM 1247 C C . MET A 1 159 ? 3.861 -9.872 -1.129 1.00 96.94 159 MET A C 1
ATOM 1249 O O . MET A 1 159 ? 3.894 -9.255 -0.066 1.00 96.94 159 MET A O 1
ATOM 1253 N N . ASP A 1 160 ? 3.590 -11.173 -1.184 1.00 96.00 160 ASP A N 1
ATOM 1254 C CA . ASP A 1 160 ? 3.394 -12.030 -0.011 1.00 96.00 160 ASP A CA 1
ATOM 1255 C C . ASP A 1 160 ? 4.700 -12.288 0.757 1.00 96.00 160 ASP A C 1
ATOM 1257 O O . ASP A 1 160 ? 4.683 -12.550 1.961 1.00 96.00 160 ASP A O 1
ATOM 1261 N N . ILE A 1 161 ? 5.847 -12.166 0.086 1.00 96.44 161 ILE A N 1
ATOM 1262 C CA . ILE A 1 161 ? 7.165 -12.474 0.642 1.00 96.44 161 ILE A CA 1
ATOM 1263 C C . ILE A 1 161 ? 7.914 -11.178 0.980 1.00 96.44 161 ILE A C 1
ATOM 1265 O O . ILE A 1 161 ? 8.170 -10.348 0.111 1.00 96.44 161 ILE A O 1
ATOM 1269 N N . ALA A 1 162 ? 8.374 -11.035 2.227 1.00 96.19 162 ALA A N 1
ATOM 1270 C CA . ALA A 1 162 ? 9.094 -9.837 2.684 1.00 96.19 162 ALA A CA 1
ATOM 1271 C C . ALA A 1 162 ? 10.343 -9.509 1.845 1.00 96.19 162 ALA A C 1
ATOM 1273 O O . ALA A 1 162 ? 10.505 -8.390 1.362 1.00 96.19 162 ALA A O 1
ATOM 1274 N N . VAL A 1 163 ? 11.199 -10.504 1.582 1.00 97.06 163 VAL A N 1
ATOM 1275 C CA . VAL A 1 163 ? 12.372 -10.308 0.708 1.00 97.06 163 VAL A CA 1
ATOM 1276 C C . VAL A 1 163 ? 11.984 -9.996 -0.743 1.00 97.06 163 VAL A C 1
ATOM 1278 O O . VAL A 1 163 ? 12.736 -9.320 -1.439 1.00 97.06 163 VAL A O 1
ATOM 1281 N N . GLY A 1 164 ? 10.801 -10.432 -1.184 1.00 97.69 164 GLY A N 1
ATOM 1282 C CA . GLY A 1 164 ? 10.242 -10.099 -2.492 1.00 97.69 164 GLY A CA 1
ATOM 1283 C C . GLY A 1 164 ? 9.861 -8.622 -2.593 1.00 97.69 164 GLY A C 1
ATOM 1284 O O . GLY A 1 164 ? 10.288 -7.940 -3.524 1.00 97.69 164 GLY A O 1
ATOM 1285 N N . ARG A 1 165 ? 9.149 -8.092 -1.591 1.00 97.62 165 ARG A N 1
ATOM 1286 C CA . ARG A 1 165 ? 8.838 -6.654 -1.484 1.00 97.62 165 ARG A CA 1
ATOM 1287 C C . ARG A 1 165 ? 10.099 -5.794 -1.439 1.00 97.62 165 ARG A C 1
ATOM 1289 O O . ARG A 1 165 ? 10.184 -4.797 -2.153 1.00 97.62 165 ARG A O 1
ATOM 1296 N N . LYS A 1 166 ? 11.112 -6.218 -0.676 1.00 97.00 166 LYS A N 1
ATOM 1297 C CA . LYS A 1 166 ? 12.415 -5.540 -0.633 1.00 97.00 166 LYS A CA 1
ATOM 1298 C C . LYS A 1 166 ? 13.080 -5.477 -2.012 1.00 97.00 166 LYS A C 1
ATOM 1300 O O . LYS A 1 166 ? 13.510 -4.403 -2.415 1.00 97.00 166 LYS A O 1
ATOM 1305 N N . ALA A 1 167 ? 13.108 -6.583 -2.756 1.00 97.75 167 ALA A N 1
ATOM 1306 C CA . ALA A 1 167 ? 13.674 -6.605 -4.107 1.00 97.75 167 ALA A CA 1
ATOM 1307 C C . ALA A 1 167 ? 12.930 -5.662 -5.074 1.00 97.75 167 ALA A C 1
ATOM 1309 O O . ALA A 1 167 ? 13.546 -5.029 -5.932 1.00 97.75 167 ALA A O 1
ATOM 1310 N N . VAL A 1 168 ? 11.607 -5.526 -4.925 1.00 98.00 168 VAL A N 1
ATOM 1311 C CA . VAL A 1 168 ? 10.813 -4.564 -5.706 1.00 98.00 168 VAL A CA 1
ATOM 1312 C C . VAL A 1 168 ? 11.173 -3.120 -5.346 1.00 98.00 168 VAL A C 1
ATOM 1314 O O . VAL A 1 168 ? 11.356 -2.311 -6.253 1.00 98.00 168 VAL A O 1
ATOM 1317 N N . LEU A 1 169 ? 11.322 -2.793 -4.058 1.00 95.94 169 LEU A N 1
ATOM 1318 C CA . LEU A 1 169 ? 11.781 -1.465 -3.625 1.00 95.94 169 LEU A CA 1
ATOM 1319 C C . LEU A 1 169 ? 13.182 -1.142 -4.157 1.00 95.94 169 LEU A C 1
ATOM 1321 O O . LEU A 1 169 ? 13.378 -0.077 -4.733 1.00 95.94 169 LEU A O 1
ATOM 1325 N N . GLU A 1 170 ? 14.129 -2.076 -4.047 1.00 95.75 170 GLU A N 1
ATOM 1326 C CA . GLU A 1 170 ? 15.486 -1.910 -4.583 1.00 95.75 170 GLU A CA 1
ATOM 1327 C C . GLU A 1 170 ? 15.467 -1.655 -6.097 1.00 95.75 170 GLU A C 1
ATOM 1329 O O . GLU A 1 170 ? 16.175 -0.778 -6.591 1.00 95.75 170 GLU A O 1
ATOM 1334 N N . MET A 1 171 ? 14.617 -2.365 -6.847 1.00 96.19 171 MET A N 1
ATOM 1335 C CA . MET A 1 171 ? 14.419 -2.100 -8.274 1.00 96.19 171 MET A CA 1
ATOM 1336 C C . MET A 1 171 ? 13.885 -0.682 -8.528 1.00 96.19 171 MET A C 1
ATOM 1338 O O . MET A 1 171 ? 14.363 -0.004 -9.437 1.00 96.19 171 MET A O 1
ATOM 1342 N N . ILE A 1 172 ? 12.900 -0.230 -7.750 1.00 95.94 172 ILE A N 1
ATOM 1343 C CA . ILE A 1 172 ? 12.339 1.121 -7.876 1.00 95.94 172 ILE A CA 1
ATOM 1344 C C . ILE A 1 172 ? 13.411 2.180 -7.594 1.00 95.94 172 ILE A C 1
ATOM 1346 O O . ILE A 1 172 ? 13.509 3.166 -8.324 1.00 95.94 172 ILE A O 1
ATOM 1350 N N . ASP A 1 173 ? 14.244 1.976 -6.577 1.00 93.75 173 ASP A N 1
ATOM 1351 C CA . ASP A 1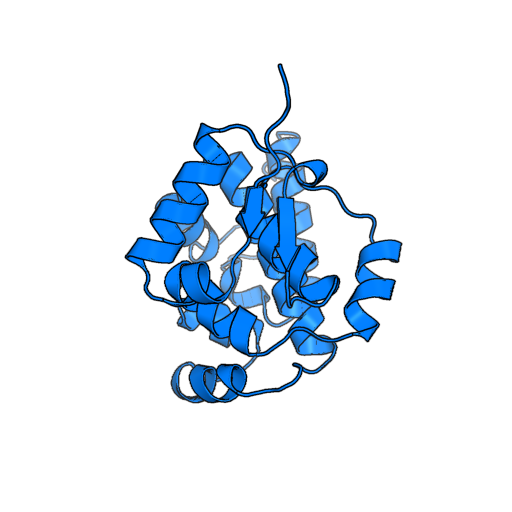 173 ? 15.314 2.913 -6.239 1.00 93.75 173 ASP A CA 1
ATOM 1352 C C . ASP A 1 173 ? 16.379 2.993 -7.334 1.00 93.75 173 ASP A C 1
ATOM 1354 O O . ASP A 1 173 ? 16.819 4.090 -7.683 1.00 93.75 173 ASP A O 1
ATOM 1358 N N . ARG A 1 174 ? 16.719 1.866 -7.965 1.00 94.06 174 ARG A N 1
ATOM 1359 C CA . ARG A 1 174 ? 17.615 1.842 -9.130 1.00 94.06 174 ARG A CA 1
ATOM 1360 C C . ARG A 1 174 ? 17.038 2.627 -10.306 1.00 94.06 174 ARG A C 1
ATOM 1362 O O . ARG A 1 174 ? 17.736 3.477 -10.856 1.00 94.06 174 ARG A O 1
ATOM 1369 N N . ILE A 1 175 ? 15.744 2.460 -10.604 1.00 94.00 175 ILE A N 1
ATOM 1370 C CA . ILE A 1 175 ? 15.049 3.247 -11.639 1.00 94.00 175 ILE A CA 1
ATOM 1371 C C . ILE A 1 175 ? 15.168 4.751 -11.358 1.00 94.00 175 ILE A C 1
ATOM 1373 O O . ILE A 1 175 ? 15.494 5.516 -12.265 1.00 94.00 175 ILE A O 1
ATOM 1377 N N . LYS A 1 176 ? 14.959 5.190 -10.108 1.00 90.19 176 LYS A N 1
ATOM 1378 C CA . LYS A 1 176 ? 15.095 6.610 -9.725 1.00 90.19 176 LYS A CA 1
ATOM 1379 C C . LYS A 1 176 ? 16.520 7.138 -9.883 1.00 90.19 176 LYS A C 1
ATOM 1381 O O . LYS A 1 176 ? 16.700 8.319 -10.161 1.00 90.19 176 LYS A O 1
ATOM 1386 N N . MET A 1 177 ? 17.522 6.281 -9.700 1.00 92.56 177 MET A N 1
ATOM 1387 C CA . MET A 1 177 ? 18.936 6.611 -9.911 1.00 92.56 177 MET A CA 1
ATOM 1388 C C . MET A 1 177 ? 19.358 6.535 -11.388 1.00 92.56 177 MET A C 1
ATOM 1390 O O . MET A 1 177 ? 20.509 6.831 -11.705 1.00 92.56 177 MET A O 1
ATOM 1394 N N . GLY A 1 178 ? 18.454 6.153 -12.297 1.00 89.38 178 GLY A N 1
ATOM 1395 C CA . GLY A 1 178 ? 18.758 5.954 -13.716 1.00 89.38 178 GLY A CA 1
ATOM 1396 C C . GLY A 1 178 ? 19.485 4.640 -14.022 1.00 89.38 178 GLY A C 1
ATOM 1397 O O . GLY A 1 178 ? 20.012 4.482 -15.123 1.00 89.38 178 GLY A O 1
ATOM 1398 N N . ASP A 1 179 ? 19.519 3.698 -13.076 1.00 88.19 179 ASP A N 1
ATOM 1399 C CA . ASP A 1 179 ? 20.008 2.337 -13.290 1.00 88.19 179 ASP A CA 1
ATOM 1400 C C . ASP A 1 179 ? 18.842 1.407 -13.662 1.00 88.19 179 ASP A C 1
ATOM 1402 O O . ASP A 1 179 ? 17.953 1.125 -12.859 1.00 88.19 179 ASP A O 1
ATOM 1406 N N . PHE A 1 180 ? 18.855 0.916 -14.902 1.00 75.50 180 PHE A N 1
ATOM 1407 C CA . PHE A 1 180 ? 17.801 0.064 -15.465 1.00 75.50 180 PHE A CA 1
ATOM 1408 C C . PHE A 1 180 ? 18.201 -1.415 -15.591 1.00 75.50 180 PHE A C 1
ATOM 1410 O O . PHE A 1 180 ? 17.488 -2.175 -16.254 1.00 75.50 180 PHE A O 1
ATOM 1417 N N . SER A 1 181 ? 19.357 -1.811 -15.040 1.00 65.88 181 SER A N 1
ATOM 1418 C CA . SER A 1 181 ? 19.928 -3.152 -15.259 1.00 65.88 181 SER A CA 1
ATOM 1419 C C . SER A 1 181 ? 19.278 -4.286 -14.465 1.00 65.88 181 SER A C 1
ATOM 1421 O O . SER A 1 181 ? 18.627 -4.031 -13.429 1.00 65.88 181 SER A O 1
#

Sequence (181 aa):
MQTQMLKVDVDRLCKSPASSLAYLKLVRESQYTDSDLVFEGFTDIDALAFNYMLVPTLRVSSLNTALLLTQGLNGKIIKALSNIIPKDMLAKTLSVSQTNLSNQYRKKELDKTQSEAIVEFLHIWSELMVLFGDDTELVKEWLVGKKRPLCGMAPVDLMDIAVGRKAVLEMIDRIKMGDFS

Foldseek 3Di:
DPLQQDEDDLCQLLVALVSVVVLLVVLVVSVDALVSYDYPPAQPLLSLLVNLVNPLPDDDDPVVNVVSLVVAHALSSLSSVVSQDPLCLLCLLQVHDSVCSVVSNHHRGDHSLSSVLSSLVSNLLSLVCVVVVNDSVVSVCQQCAQAVQLVRHRLSNQSNPPVSSVSSVVCSVCVVVVNRD

pLDDT: mean 89.62, std 8.88, range [43.41, 98.06]